Protein AF-A0A523EL99-F1 (afdb_monomer_lite)

Secondary structure (DSSP, 8-state):
-----------TT-EEESSTT-SSEEEETT--SEEEEEEE--SS--GGGEEEEEEEEEETT--S--B----BTTB-SEEEE------TTSS-------SSPEEEEEEEHHHHHHHTTGGGS-TT-EEEEEEEEEETTS-EEEEEEEEEEE-GGGGS-GGGTTTT-------

pLDDT: mean 84.66, std 15.58, range [42.19, 97.94]

Radius of gyration: 19.59 Å; chains: 1; bounding box: 92×31×38 Å

Sequence (171 aa):
MSVVCATPAALAGASLDIRPSICPNLINRDVRGILPMVLVGDVDFVVSHVDLASLELSRADGVGGSVTPRPSRRRRLVRLVDVAAPSVSGLCSTFGADGIRDLRILFGQAAVVSRLELGALEPNATVEICLSGQTTDGTSFSACDHAIVTALSDLTPPEFRDIETFPFGRR

Foldseek 3Di:
DDDDPPPFDADPPWAKAQDALDPPAEQALADWDKRKIKGAADPRRQPVQFDLVFKWKEFPVRAFAIDHQDDDVPDDFKDWAFFAHDDPVLEHDNHTGDPHTIIIGIDTSNCCCVRNVVVPDDAQDKTKMKIWGAGNVGRIHIYIYIYTYHYPVVVDDPVPVPPPPDPPDDD

Structure (mmCIF, N/CA/C/O backbone):
data_AF-A0A523EL99-F1
#
_entry.id   AF-A0A523EL99-F1
#
loop_
_atom_site.group_PDB
_atom_site.id
_atom_site.type_symbol
_atom_site.label_atom_id
_atom_site.label_alt_id
_atom_site.label_comp_id
_atom_site.label_asym_id
_atom_site.label_entity_id
_atom_site.label_seq_id
_atom_site.pdbx_PDB_ins_code
_atom_site.Cartn_x
_atom_site.Cartn_y
_atom_site.Cartn_z
_atom_site.occupancy
_atom_site.B_iso_or_equiv
_atom_site.auth_seq_id
_atom_site.auth_comp_id
_atom_site.auth_asym_id
_atom_site.auth_atom_id
_atom_site.pdbx_PDB_model_num
ATOM 1 N N . MET A 1 1 ? -39.847 -14.002 -6.898 1.00 51.31 1 MET A N 1
ATOM 2 C CA . MET A 1 1 ? -39.133 -13.333 -5.792 1.00 51.31 1 MET A CA 1
ATOM 3 C C . MET A 1 1 ? -37.755 -12.964 -6.313 1.00 51.31 1 MET A C 1
ATOM 5 O O . MET A 1 1 ? -36.902 -13.835 -6.393 1.00 51.31 1 MET A O 1
ATOM 9 N N . SER A 1 2 ? -37.578 -11.732 -6.790 1.00 45.31 2 SER A N 1
ATOM 10 C CA . SER A 1 2 ? -36.285 -11.256 -7.295 1.00 45.31 2 SER A CA 1
ATOM 11 C C . SER A 1 2 ? -35.494 -10.685 -6.127 1.00 45.31 2 SER A C 1
ATOM 13 O O . SER A 1 2 ? -35.940 -9.729 -5.497 1.00 45.31 2 SER A O 1
ATOM 15 N N . VAL A 1 3 ? -34.357 -11.301 -5.809 1.00 50.84 3 VAL A N 1
ATOM 16 C CA . VAL A 1 3 ? -33.418 -10.785 -4.811 1.00 50.84 3 VAL A CA 1
ATOM 17 C C . VAL A 1 3 ? -32.664 -9.632 -5.464 1.00 50.84 3 VAL A C 1
ATOM 19 O O . VAL A 1 3 ? -31.864 -9.840 -6.372 1.00 50.84 3 VAL A O 1
ATOM 22 N N . VAL A 1 4 ? -32.964 -8.406 -5.040 1.00 43.53 4 VAL A N 1
ATOM 23 C CA . VAL A 1 4 ? -32.160 -7.231 -5.377 1.00 43.53 4 VAL A CA 1
ATOM 24 C C . VAL A 1 4 ? -30.910 -7.311 -4.505 1.00 43.53 4 VAL A C 1
ATOM 26 O O . VAL A 1 4 ? -30.982 -7.086 -3.299 1.00 43.53 4 VAL A O 1
ATOM 29 N N . CYS A 1 5 ? -29.775 -7.690 -5.093 1.00 42.19 5 CYS A N 1
ATOM 30 C CA . CYS A 1 5 ? -28.475 -7.532 -4.449 1.00 42.19 5 CYS A CA 1
ATOM 31 C C . CYS A 1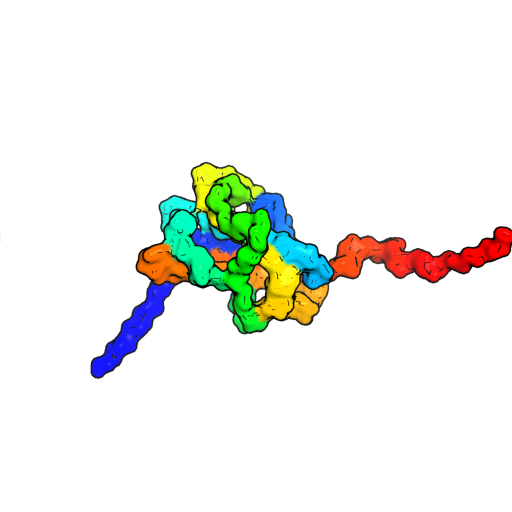 5 ? -28.207 -6.027 -4.364 1.00 42.19 5 CYS A C 1
ATOM 33 O O . CYS A 1 5 ? -27.791 -5.413 -5.343 1.00 42.19 5 CYS A O 1
ATOM 35 N N . ALA A 1 6 ? -28.519 -5.413 -3.224 1.00 45.38 6 ALA A N 1
ATOM 36 C CA . ALA A 1 6 ? -28.041 -4.074 -2.931 1.00 45.38 6 ALA A CA 1
ATOM 37 C C . ALA A 1 6 ? -26.517 -4.163 -2.827 1.00 45.38 6 ALA A C 1
ATOM 39 O O . ALA A 1 6 ? -25.995 -4.779 -1.898 1.00 45.38 6 ALA A O 1
ATOM 40 N N . THR A 1 7 ? -25.809 -3.611 -3.810 1.00 48.84 7 THR A N 1
ATOM 41 C CA . THR A 1 7 ? -24.369 -3.389 -3.705 1.00 48.84 7 THR A CA 1
ATOM 42 C C . THR A 1 7 ? -24.162 -2.502 -2.477 1.00 48.84 7 THR A C 1
ATOM 44 O O . THR A 1 7 ? -24.719 -1.399 -2.462 1.00 48.84 7 THR A O 1
ATOM 47 N N . PRO A 1 8 ? -23.462 -2.957 -1.421 1.00 49.97 8 PRO A N 1
ATOM 48 C CA . PRO A 1 8 ? -23.190 -2.089 -0.288 1.00 49.97 8 PRO A CA 1
ATOM 49 C C . PRO A 1 8 ? -22.448 -0.863 -0.818 1.00 49.97 8 PRO A C 1
ATOM 51 O O . PRO A 1 8 ? -21.511 -0.996 -1.608 1.00 49.97 8 PRO A O 1
ATOM 54 N N . ALA A 1 9 ? -22.925 0.325 -0.448 1.00 50.72 9 ALA A N 1
ATOM 55 C CA . ALA A 1 9 ? -22.253 1.568 -0.782 1.00 50.72 9 ALA A CA 1
ATOM 56 C C . ALA A 1 9 ? -20.823 1.469 -0.240 1.00 50.72 9 ALA A C 1
ATOM 58 O O . ALA A 1 9 ? -20.634 1.340 0.970 1.00 50.72 9 ALA A O 1
ATOM 59 N N . ALA A 1 10 ? -19.836 1.443 -1.138 1.00 53.62 10 ALA A N 1
ATOM 60 C CA . ALA A 1 10 ? -18.438 1.490 -0.747 1.00 53.62 10 ALA A CA 1
ATOM 61 C C . ALA A 1 10 ? -18.241 2.731 0.125 1.00 53.62 10 ALA A C 1
ATOM 63 O O . ALA A 1 10 ? -18.710 3.815 -0.234 1.00 53.62 10 ALA A O 1
ATOM 64 N N . LEU A 1 11 ? -17.615 2.557 1.287 1.00 58.75 11 LEU A N 1
ATOM 65 C CA . LEU A 1 11 ? -17.434 3.649 2.231 1.00 58.75 11 LEU A CA 1
ATOM 66 C C . LEU A 1 11 ? -16.619 4.771 1.561 1.00 58.75 11 LEU A C 1
ATOM 68 O O . LEU A 1 11 ? -15.447 4.583 1.232 1.00 58.75 11 LEU A O 1
ATOM 72 N N . ALA A 1 12 ? -17.250 5.921 1.324 1.00 59.97 12 ALA A N 1
ATOM 73 C CA . ALA A 1 12 ? -16.570 7.126 0.868 1.00 59.97 12 ALA A CA 1
ATOM 74 C C . ALA A 1 12 ? -15.732 7.656 2.041 1.00 59.97 12 ALA A C 1
ATOM 76 O O . ALA A 1 12 ? -16.305 8.124 3.018 1.00 59.97 12 ALA A O 1
ATOM 77 N N . GLY A 1 13 ? -14.404 7.520 1.978 1.00 71.69 13 GLY A N 1
ATOM 78 C CA . GLY A 1 13 ? -13.506 8.028 3.029 1.00 71.69 13 GLY A CA 1
ATOM 79 C C . GLY A 1 13 ? -12.175 7.287 3.168 1.00 71.69 13 GLY A C 1
ATOM 80 O O . GLY A 1 13 ? -11.209 7.841 3.670 1.00 71.69 13 GLY A O 1
ATOM 81 N N . ALA A 1 14 ? -12.057 6.052 2.675 1.00 87.75 14 ALA A N 1
ATOM 82 C CA . ALA A 1 14 ? -10.784 5.341 2.760 1.00 87.75 14 ALA A CA 1
ATOM 83 C C . ALA A 1 14 ? -9.740 5.950 1.795 1.00 87.75 14 ALA A C 1
ATOM 85 O O . ALA A 1 14 ? -9.949 5.972 0.582 1.00 87.75 14 ALA A O 1
ATOM 86 N N . SER A 1 15 ? -8.599 6.402 2.325 1.00 92.25 15 SER A N 1
ATOM 87 C CA . SER A 1 15 ? -7.472 6.940 1.545 1.00 92.25 15 SER A CA 1
ATOM 88 C C . SER A 1 15 ? -6.240 6.048 1.689 1.00 92.25 15 SER A C 1
ATOM 90 O O . SER A 1 15 ? -5.922 5.588 2.785 1.00 92.25 15 SER A O 1
ATOM 92 N N . LEU A 1 16 ? -5.529 5.797 0.589 1.00 93.44 16 LEU A N 1
ATOM 93 C CA . LEU A 1 16 ? -4.305 4.995 0.569 1.00 93.44 16 LEU A CA 1
ATOM 94 C C . LEU A 1 16 ? -3.110 5.901 0.269 1.00 93.44 16 LEU A C 1
ATOM 96 O O . LEU A 1 16 ? -3.190 6.765 -0.595 1.00 93.44 16 LEU A O 1
ATOM 100 N N . ASP A 1 17 ? -2.003 5.668 0.962 1.00 92.56 17 ASP A N 1
ATOM 101 C CA . ASP A 1 17 ? -0.698 6.246 0.660 1.00 92.56 17 ASP A CA 1
ATOM 102 C C . ASP A 1 17 ? 0.339 5.116 0.577 1.00 92.56 17 ASP A C 1
ATOM 104 O O . ASP A 1 17 ? 0.642 4.427 1.561 1.00 92.56 17 ASP A O 1
ATOM 108 N N . ILE A 1 18 ? 0.867 4.870 -0.621 1.00 91.31 18 ILE A N 1
ATOM 109 C CA . ILE A 1 18 ? 1.856 3.811 -0.855 1.00 91.31 18 ILE A CA 1
ATOM 110 C C . ILE A 1 18 ? 3.202 4.162 -0.212 1.00 91.31 18 ILE A C 1
ATOM 112 O O . ILE A 1 18 ? 3.953 3.257 0.154 1.00 91.31 18 ILE A O 1
ATOM 116 N N . ARG A 1 19 ? 3.548 5.439 -0.045 1.00 87.62 19 ARG A N 1
ATOM 117 C CA . ARG A 1 19 ? 4.828 5.848 0.534 1.00 87.62 19 ARG A CA 1
ATOM 118 C C . ARG A 1 19 ? 4.677 7.189 1.259 1.00 87.62 19 ARG A C 1
ATOM 120 O O . ARG A 1 19 ? 5.122 8.216 0.745 1.00 87.62 19 ARG A O 1
ATOM 127 N N . PRO A 1 20 ? 4.194 7.170 2.513 1.00 83.00 20 PRO A N 1
ATOM 128 C CA . PRO A 1 20 ? 3.981 8.393 3.273 1.00 83.00 20 PRO A CA 1
ATOM 129 C C . PRO A 1 20 ? 5.237 9.261 3.325 1.00 83.00 20 PRO A C 1
ATOM 131 O O . PRO A 1 20 ? 6.363 8.762 3.462 1.00 83.00 20 PRO A O 1
ATOM 134 N N . SER A 1 21 ? 5.012 10.573 3.219 1.00 82.56 21 SER A N 1
ATOM 135 C CA . SER A 1 21 ? 6.033 11.629 3.144 1.00 82.56 21 SER A CA 1
ATOM 136 C C . SER A 1 21 ? 6.855 11.691 1.843 1.00 82.56 21 SER A C 1
ATOM 138 O O . SER A 1 21 ? 7.720 12.562 1.735 1.00 82.56 21 SER A O 1
ATOM 140 N N . ILE A 1 22 ? 6.635 10.809 0.856 1.00 87.31 22 ILE A N 1
ATOM 141 C CA . ILE A 1 22 ? 7.363 10.815 -0.425 1.00 87.31 22 ILE A CA 1
ATOM 142 C C . ILE A 1 22 ? 6.383 10.671 -1.592 1.00 87.31 22 ILE A C 1
ATOM 144 O O . ILE A 1 22 ? 5.814 9.611 -1.803 1.00 87.31 22 ILE A O 1
ATOM 148 N N . CYS A 1 23 ? 6.297 11.702 -2.431 1.00 87.00 23 CYS A N 1
ATOM 149 C CA . CYS A 1 23 ? 5.515 11.688 -3.666 1.00 87.00 23 CYS A CA 1
ATOM 150 C C . CYS A 1 23 ? 6.402 12.235 -4.810 1.00 87.00 23 CYS A C 1
ATOM 152 O O . CYS A 1 23 ? 7.044 13.273 -4.621 1.00 87.00 23 CYS A O 1
ATOM 154 N N . PRO A 1 24 ? 6.518 11.548 -5.964 1.00 90.00 24 PRO A N 1
ATOM 155 C CA . PRO A 1 24 ? 5.748 10.370 -6.372 1.00 90.00 24 PRO A CA 1
ATOM 156 C C . PRO A 1 24 ? 6.172 9.067 -5.673 1.00 90.00 24 PRO A C 1
ATOM 158 O O . PRO A 1 24 ? 7.334 8.886 -5.295 1.00 90.00 24 PRO A O 1
ATOM 161 N N . ASN A 1 25 ? 5.237 8.118 -5.569 1.00 91.38 25 ASN A N 1
ATOM 162 C CA . ASN A 1 25 ? 5.531 6.766 -5.104 1.00 91.38 25 ASN A CA 1
ATOM 163 C C . ASN A 1 25 ? 6.311 5.998 -6.170 1.00 91.38 25 ASN A C 1
ATOM 165 O O . ASN A 1 25 ? 5.790 5.720 -7.246 1.00 91.38 25 ASN A O 1
ATOM 169 N N . LEU A 1 26 ? 7.548 5.611 -5.872 1.00 92.75 26 LEU A N 1
ATOM 170 C CA . LEU A 1 26 ? 8.356 4.798 -6.784 1.00 92.75 26 LEU A CA 1
ATOM 171 C C . LEU A 1 26 ? 8.337 3.327 -6.364 1.00 92.75 26 LEU A C 1
ATOM 173 O O . LEU A 1 26 ? 8.736 3.002 -5.240 1.00 92.75 26 LEU A O 1
ATOM 177 N N . ILE A 1 27 ? 7.955 2.442 -7.287 1.00 93.88 27 ILE A N 1
ATOM 178 C CA . ILE A 1 27 ? 8.062 0.987 -7.132 1.00 93.88 27 ILE A CA 1
ATOM 179 C C . ILE A 1 27 ? 9.136 0.481 -8.087 1.00 93.88 27 ILE A C 1
ATOM 181 O O . ILE A 1 27 ? 8.938 0.427 -9.297 1.00 93.88 27 ILE A O 1
ATOM 185 N N . ASN A 1 28 ? 10.271 0.062 -7.534 1.00 92.88 28 ASN A N 1
ATOM 186 C CA . ASN A 1 28 ? 11.321 -0.555 -8.334 1.00 92.88 28 ASN A CA 1
ATOM 187 C C . ASN A 1 28 ? 10.976 -2.031 -8.595 1.00 92.88 28 ASN A C 1
ATOM 189 O O . ASN A 1 28 ? 10.932 -2.831 -7.658 1.00 92.88 28 ASN A O 1
ATOM 193 N N . ARG A 1 29 ? 10.733 -2.411 -9.850 1.00 94.06 29 ARG A N 1
ATOM 194 C CA . ARG A 1 29 ? 10.329 -3.785 -10.196 1.00 94.06 29 ARG A CA 1
ATOM 195 C C . ARG A 1 29 ? 11.446 -4.826 -10.053 1.00 94.06 29 ARG A C 1
ATOM 197 O O . ARG A 1 29 ? 11.152 -6.011 -9.923 1.00 94.06 29 ARG A O 1
ATOM 204 N N . ASP A 1 30 ? 12.702 -4.389 -10.011 1.00 91.31 30 ASP A N 1
ATOM 205 C CA . ASP A 1 30 ? 13.879 -5.266 -9.972 1.00 91.31 30 ASP A CA 1
ATOM 206 C C . ASP A 1 30 ? 14.392 -5.516 -8.544 1.00 91.31 30 ASP A C 1
ATOM 208 O O . ASP A 1 30 ? 15.199 -6.417 -8.299 1.00 91.31 30 ASP A O 1
ATOM 212 N N . VAL A 1 31 ? 13.919 -4.735 -7.569 1.00 88.75 31 VAL A N 1
ATOM 213 C CA . VAL A 1 31 ? 14.335 -4.849 -6.168 1.00 88.75 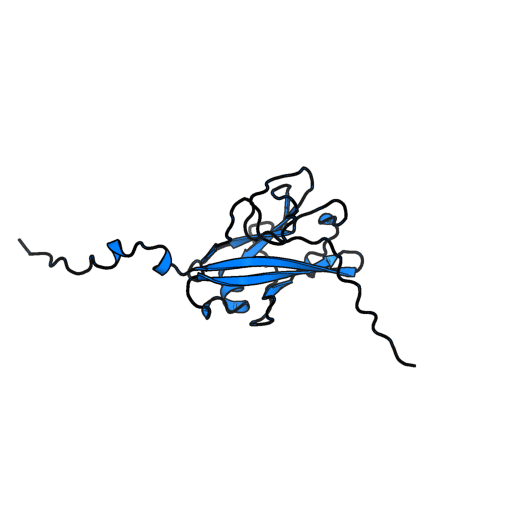31 VAL A CA 1
ATOM 214 C C . VAL A 1 31 ? 13.418 -5.795 -5.397 1.00 88.75 31 VAL A C 1
ATOM 216 O O . VAL A 1 31 ? 12.189 -5.736 -5.453 1.00 88.75 31 VAL A O 1
ATOM 219 N N . ARG A 1 32 ? 14.036 -6.669 -4.597 1.00 89.56 32 ARG A N 1
ATOM 220 C CA . ARG A 1 32 ? 13.339 -7.476 -3.591 1.00 89.56 32 ARG A CA 1
ATOM 221 C C . ARG A 1 32 ? 13.310 -6.726 -2.267 1.00 89.56 32 ARG A C 1
ATOM 223 O O . ARG A 1 32 ? 14.296 -6.113 -1.873 1.00 89.56 32 ARG A O 1
ATOM 230 N N . GLY A 1 33 ? 12.212 -6.846 -1.532 1.00 90.06 33 GLY A N 1
ATOM 231 C CA . GLY A 1 33 ? 12.088 -6.174 -0.248 1.00 90.06 33 GLY A CA 1
ATOM 232 C C . GLY A 1 33 ? 10.674 -6.186 0.301 1.00 90.06 33 GLY A C 1
ATOM 233 O O . GLY A 1 33 ? 9.838 -7.015 -0.073 1.00 90.06 33 GLY A O 1
ATOM 234 N N . ILE A 1 34 ? 10.442 -5.251 1.214 1.00 90.75 34 ILE A N 1
ATOM 235 C CA . ILE A 1 34 ? 9.136 -4.968 1.792 1.00 90.75 34 ILE A CA 1
ATOM 236 C C . ILE A 1 34 ? 8.694 -3.610 1.256 1.00 90.75 34 ILE A C 1
ATOM 238 O O . ILE A 1 34 ? 9.436 -2.639 1.381 1.00 90.75 34 ILE A O 1
ATOM 242 N N . LEU A 1 35 ? 7.484 -3.559 0.717 1.00 91.56 35 LEU A N 1
ATOM 243 C CA . LEU A 1 35 ? 6.794 -2.341 0.332 1.00 91.56 35 LEU A CA 1
ATOM 244 C C . LEU A 1 35 ? 5.844 -1.958 1.479 1.00 91.56 35 LEU A C 1
ATOM 246 O O . LEU A 1 35 ? 4.849 -2.659 1.691 1.00 91.56 35 LEU A O 1
ATOM 250 N N . PRO A 1 36 ? 6.177 -0.946 2.301 1.00 92.06 36 PRO A N 1
ATOM 251 C CA . PRO A 1 36 ? 5.217 -0.401 3.251 1.00 92.06 36 PRO A CA 1
ATOM 252 C C . PRO A 1 36 ? 4.120 0.339 2.486 1.00 92.06 36 PRO A C 1
ATOM 254 O O . PRO A 1 36 ? 4.413 0.920 1.457 1.00 92.06 36 PRO A O 1
ATOM 257 N N . MET A 1 37 ? 2.898 0.319 2.999 1.00 93.50 37 MET A N 1
ATOM 258 C CA . MET A 1 37 ? 1.768 1.138 2.558 1.00 93.50 37 MET A CA 1
ATOM 259 C C . MET A 1 37 ? 1.001 1.596 3.795 1.00 93.50 37 MET A C 1
ATOM 261 O O . MET A 1 37 ? 1.120 0.977 4.860 1.00 93.50 37 MET A O 1
ATOM 265 N N . VAL A 1 38 ? 0.226 2.661 3.672 1.00 95.12 38 VAL A N 1
ATOM 266 C CA . VAL A 1 38 ? -0.562 3.226 4.760 1.00 95.12 38 VAL A CA 1
ATOM 267 C C . VAL A 1 38 ? -1.981 3.455 4.280 1.00 95.12 38 VAL A C 1
ATOM 269 O O . VAL A 1 38 ? -2.212 4.199 3.339 1.00 95.12 38 VAL A O 1
ATOM 272 N N . LEU A 1 39 ? -2.932 2.796 4.930 1.00 95.44 39 LEU A N 1
ATOM 273 C CA . LEU A 1 39 ? -4.337 3.153 4.818 1.00 95.44 39 LEU A CA 1
ATOM 274 C C . LEU A 1 39 ? -4.600 4.233 5.870 1.00 95.44 39 LEU A C 1
ATOM 276 O O . LEU A 1 39 ? -4.477 3.965 7.068 1.00 95.44 39 LEU A O 1
ATOM 280 N N . VAL A 1 40 ? -4.862 5.444 5.395 1.00 94.75 40 VAL A N 1
ATOM 281 C CA . VAL A 1 40 ? -4.948 6.667 6.193 1.00 94.75 40 VAL A CA 1
ATOM 282 C C . VAL A 1 40 ? -6.265 6.675 6.957 1.00 94.75 40 VAL A C 1
ATOM 284 O O . VAL A 1 40 ? -7.317 6.379 6.383 1.00 94.75 40 VAL A O 1
ATOM 287 N N . GLY A 1 41 ? -6.193 6.945 8.258 1.00 93.81 41 GLY A N 1
ATOM 288 C CA . GLY A 1 41 ? -7.387 7.106 9.081 1.00 93.81 41 GLY A CA 1
ATOM 289 C C . GLY A 1 41 ? -7.960 8.510 8.957 1.00 93.81 41 GLY A C 1
ATOM 290 O O . GLY A 1 41 ? -7.228 9.468 8.737 1.00 93.81 41 GLY A O 1
ATOM 291 N N . ASP A 1 42 ? -9.267 8.646 9.147 1.00 92.19 42 ASP A N 1
ATOM 292 C CA . ASP A 1 42 ? -9.893 9.954 9.324 1.00 92.19 42 ASP A CA 1
ATOM 293 C C . ASP A 1 42 ? -11.027 9.889 10.365 1.00 92.19 42 ASP A C 1
ATOM 295 O O . ASP A 1 42 ? -11.190 8.893 11.080 1.00 92.19 42 ASP A O 1
ATOM 299 N N . VAL A 1 43 ? -11.771 10.988 10.511 1.00 91.12 43 VAL A N 1
ATOM 300 C CA . VAL A 1 43 ? -12.875 11.099 11.478 1.00 91.12 43 VAL A CA 1
ATOM 301 C C . VAL A 1 43 ? -14.053 10.169 11.167 1.00 91.12 43 VAL A C 1
ATOM 303 O O . VAL A 1 43 ? -14.758 9.765 12.093 1.00 91.12 43 VAL A O 1
ATOM 306 N N . ASP A 1 44 ? -14.234 9.802 9.901 1.00 90.44 44 ASP A N 1
ATOM 307 C CA . ASP A 1 44 ? -15.318 8.965 9.390 1.00 90.44 44 ASP A CA 1
ATOM 308 C C . ASP A 1 44 ? -14.848 7.517 9.115 1.00 90.44 44 ASP A C 1
ATOM 310 O O . ASP A 1 44 ? -15.655 6.584 9.086 1.00 90.44 44 ASP A O 1
ATOM 314 N N . PHE A 1 45 ? -13.536 7.296 8.987 1.00 92.56 45 PHE A N 1
ATOM 315 C CA . PHE A 1 45 ? -12.889 6.026 8.690 1.00 92.56 45 PHE A CA 1
ATOM 316 C C . PHE A 1 45 ? -11.894 5.614 9.779 1.00 92.56 45 PHE A C 1
ATOM 318 O O . PHE A 1 45 ? -10.685 5.868 9.740 1.00 92.56 45 PHE A O 1
ATOM 325 N N . VAL A 1 46 ? -12.417 4.884 10.764 1.00 94.06 46 VAL A N 1
ATOM 326 C CA . VAL A 1 46 ? -11.636 4.381 11.896 1.00 94.06 46 VAL A CA 1
ATOM 327 C C . VAL A 1 46 ? -10.925 3.079 11.523 1.00 94.06 46 VAL A C 1
ATOM 329 O O . VAL A 1 46 ? -11.480 1.982 11.618 1.00 94.06 46 VAL A O 1
ATOM 332 N N . VAL A 1 47 ? -9.641 3.176 11.180 1.00 95.38 47 VAL A N 1
ATOM 333 C CA . VAL A 1 47 ? -8.825 2.040 10.712 1.00 95.38 47 VAL A CA 1
ATOM 334 C C . VAL A 1 47 ? -8.701 0.860 11.689 1.00 95.38 47 VAL A C 1
ATOM 336 O O . VAL A 1 47 ? -8.363 -0.251 11.279 1.00 95.38 47 VAL A O 1
ATOM 339 N N . SER A 1 48 ? -8.971 1.048 12.987 1.00 95.88 48 SER A N 1
ATOM 340 C CA . SER A 1 48 ? -8.984 -0.061 13.954 1.00 95.88 48 SER A CA 1
ATOM 341 C C . SER A 1 48 ? -10.159 -1.019 13.763 1.00 95.88 48 SER A C 1
ATOM 343 O O . SER A 1 48 ? -10.147 -2.099 14.347 1.00 95.88 48 SER A O 1
ATOM 345 N N . HIS A 1 49 ? -11.158 -0.635 12.967 1.00 95.75 49 HIS A N 1
ATOM 346 C CA . HIS A 1 49 ? -12.269 -1.495 12.580 1.00 95.75 49 HIS A CA 1
ATOM 347 C C . HIS A 1 49 ? -12.002 -2.251 11.280 1.00 95.75 49 HIS A C 1
ATOM 349 O O . HIS A 1 49 ? -12.893 -2.937 10.813 1.00 95.75 49 HIS A O 1
ATOM 355 N N . VAL A 1 50 ? -10.825 -2.158 10.662 1.00 95.31 50 VAL A N 1
ATOM 356 C CA . VAL A 1 50 ? -10.530 -2.914 9.435 1.00 95.31 50 VAL A CA 1
ATOM 357 C C . VAL A 1 50 ? -10.298 -4.394 9.757 1.00 95.31 50 VAL A C 1
ATOM 359 O O . VAL A 1 50 ? -9.451 -4.730 10.590 1.00 95.31 50 VAL A O 1
ATOM 362 N N . ASP A 1 51 ? -11.002 -5.291 9.061 1.00 95.12 51 ASP A N 1
ATOM 363 C CA . ASP A 1 51 ? -10.703 -6.721 9.082 1.00 95.12 51 ASP A CA 1
ATOM 364 C C . ASP A 1 51 ? -9.457 -7.000 8.237 1.00 95.12 51 ASP A C 1
ATOM 366 O O . ASP A 1 51 ? -9.483 -7.046 7.006 1.00 95.12 51 ASP A O 1
ATOM 370 N N . LEU A 1 52 ? -8.342 -7.233 8.924 1.00 93.75 52 LEU A N 1
ATOM 371 C CA . LEU A 1 52 ? -7.043 -7.463 8.301 1.00 93.75 52 LEU A CA 1
ATOM 372 C C . LEU A 1 52 ? -6.996 -8.711 7.410 1.00 93.75 52 LEU A C 1
ATOM 374 O O . LEU A 1 52 ? -6.135 -8.781 6.532 1.00 93.75 52 LEU A O 1
ATOM 378 N N . ALA A 1 53 ? -7.866 -9.700 7.641 1.00 93.56 53 ALA A N 1
ATOM 379 C CA . ALA A 1 53 ? -7.903 -10.922 6.841 1.00 93.56 53 ALA A CA 1
ATOM 380 C C . ALA A 1 53 ? -8.550 -10.705 5.465 1.00 93.56 53 ALA A C 1
ATOM 382 O O . ALA A 1 53 ? -8.292 -11.481 4.547 1.00 93.56 53 ALA A O 1
ATOM 383 N N . SER A 1 54 ? -9.346 -9.644 5.324 1.00 95.12 54 SER A N 1
ATOM 384 C CA . SER A 1 54 ? -10.044 -9.284 4.087 1.00 95.12 54 SER A CA 1
ATOM 385 C C . SER A 1 54 ? -9.210 -8.426 3.127 1.00 95.12 54 SER A C 1
ATOM 387 O O . SER A 1 54 ? -9.652 -8.152 2.016 1.00 95.12 54 SER A O 1
ATOM 389 N N . LEU A 1 55 ? -8.025 -7.974 3.555 1.00 96.06 55 LEU A N 1
ATOM 390 C CA . LEU A 1 55 ? -7.225 -7.007 2.809 1.00 96.06 55 LEU A CA 1
ATOM 391 C C . LEU A 1 55 ? -6.610 -7.604 1.542 1.00 96.06 55 LEU A C 1
ATOM 393 O O . LEU A 1 55 ? -5.793 -8.528 1.608 1.00 96.06 55 LEU A O 1
ATOM 397 N N . GLU A 1 56 ? -6.900 -6.975 0.407 1.00 96.88 56 GLU A N 1
ATOM 398 C CA . GLU A 1 56 ? -6.360 -7.334 -0.901 1.00 96.88 56 GLU A CA 1
ATOM 399 C C . GLU A 1 56 ? -5.882 -6.107 -1.679 1.00 96.88 56 GLU A C 1
ATOM 401 O O . GLU A 1 56 ? -6.606 -5.127 -1.846 1.00 96.88 56 GLU A O 1
ATOM 406 N N . LEU A 1 57 ? -4.652 -6.186 -2.185 1.00 97.38 57 LEU A N 1
ATOM 407 C CA . LEU A 1 57 ? -4.042 -5.189 -3.055 1.00 97.38 57 LEU A CA 1
ATOM 408 C C . LEU A 1 57 ? -4.167 -5.622 -4.517 1.00 97.38 57 LEU A C 1
ATOM 410 O O . LEU A 1 57 ? -3.793 -6.747 -4.847 1.00 97.38 57 LEU A O 1
ATOM 414 N N . SER A 1 58 ? -4.631 -4.737 -5.391 1.00 97.94 58 SER A N 1
ATOM 415 C CA . SER A 1 58 ? -4.820 -5.000 -6.824 1.00 97.94 58 SER A CA 1
ATOM 416 C C . SER A 1 58 ? -4.595 -3.733 -7.654 1.00 97.94 58 SER A C 1
ATOM 418 O O . SER A 1 58 ? -4.428 -2.649 -7.099 1.00 97.94 58 SER A O 1
ATOM 420 N N . ARG A 1 59 ? -4.551 -3.853 -8.982 1.00 97.50 59 ARG A N 1
ATOM 421 C CA . ARG A 1 59 ? -4.541 -2.685 -9.875 1.00 97.50 59 ARG A CA 1
ATOM 422 C C . ARG A 1 59 ? -5.958 -2.199 -10.136 1.00 97.50 59 ARG A C 1
ATOM 424 O O . ARG A 1 59 ? -6.859 -3.017 -10.310 1.00 97.50 59 ARG A O 1
ATOM 431 N N . ALA A 1 60 ? -6.126 -0.883 -10.241 1.00 96.06 60 ALA A N 1
ATOM 432 C CA . ALA A 1 60 ? -7.419 -0.274 -10.555 1.00 96.06 60 ALA A CA 1
ATOM 433 C C . ALA A 1 60 ? -7.944 -0.675 -11.946 1.00 96.06 60 ALA A C 1
ATOM 435 O O . ALA A 1 60 ? -9.149 -0.794 -12.150 1.00 96.06 60 ALA A O 1
ATOM 436 N N . ASP A 1 61 ? -7.041 -0.935 -12.896 1.00 96.50 61 ASP A N 1
ATOM 437 C CA . ASP A 1 61 ? -7.378 -1.348 -14.264 1.00 96.50 61 ASP A CA 1
ATOM 438 C C . ASP A 1 61 ? -7.761 -2.834 -14.403 1.00 96.50 61 ASP A C 1
ATOM 440 O O . ASP A 1 61 ? -8.079 -3.290 -15.501 1.00 96.50 61 ASP A O 1
ATOM 444 N N . GLY A 1 62 ? -7.739 -3.596 -13.304 1.00 95.38 62 GLY A N 1
ATOM 445 C CA . GLY A 1 62 ? -8.107 -5.011 -13.282 1.00 95.38 62 GLY A CA 1
ATOM 446 C C . GLY A 1 62 ? -7.083 -5.958 -13.917 1.00 95.38 62 GLY A C 1
ATOM 447 O O . GLY A 1 62 ? -7.378 -7.144 -14.067 1.00 95.38 62 GLY A O 1
ATOM 448 N N . VAL A 1 63 ? -5.892 -5.478 -14.290 1.00 96.75 63 VAL A N 1
ATOM 449 C CA . VAL A 1 63 ? -4.822 -6.320 -14.845 1.00 96.75 63 VAL A CA 1
ATOM 450 C C . VAL A 1 63 ? -4.062 -7.042 -13.727 1.00 96.75 63 VAL A C 1
ATOM 452 O O . VAL A 1 63 ? -3.776 -6.479 -12.668 1.00 96.75 63 VAL A O 1
ATOM 455 N N . GLY A 1 64 ? -3.679 -8.294 -13.985 1.00 96.25 64 GLY A N 1
ATOM 456 C CA . GLY A 1 64 ? -3.026 -9.165 -13.011 1.00 96.25 64 GLY A CA 1
ATOM 457 C C . GLY A 1 64 ? -4.013 -9.784 -12.018 1.00 96.25 64 GLY A C 1
ATOM 458 O O . GLY A 1 64 ? -5.185 -9.998 -12.315 1.00 96.25 64 GLY A O 1
ATOM 459 N N . GLY A 1 65 ? -3.521 -10.130 -10.831 1.00 96.88 65 GLY A N 1
ATOM 460 C CA . GLY A 1 65 ? -4.324 -10.632 -9.717 1.00 96.88 65 GLY A CA 1
ATOM 461 C C . GLY A 1 65 ? -4.206 -9.750 -8.476 1.00 96.88 65 GLY A C 1
ATOM 462 O O . GLY A 1 65 ? -3.734 -8.617 -8.538 1.00 96.88 65 GLY A O 1
ATOM 463 N N . SER A 1 66 ? -4.588 -10.301 -7.322 1.00 96.81 66 SER A N 1
ATOM 464 C CA . SER A 1 66 ? -4.469 -9.620 -6.033 1.00 96.81 66 SER A CA 1
ATOM 465 C C . SER A 1 66 ? -3.340 -10.175 -5.155 1.00 96.81 66 SER A C 1
ATOM 467 O O . SER A 1 66 ? -2.835 -11.294 -5.335 1.00 96.81 66 SER A O 1
ATOM 469 N N . VAL A 1 67 ? -2.906 -9.357 -4.194 1.00 96.44 67 VAL A N 1
ATOM 470 C CA . VAL A 1 67 ? -1.916 -9.708 -3.171 1.00 96.44 67 VAL A CA 1
ATOM 471 C C . VAL A 1 67 ? -2.475 -9.391 -1.799 1.00 96.44 67 VAL A C 1
ATOM 473 O O . VAL A 1 67 ? -2.817 -8.253 -1.507 1.00 96.44 67 VAL A O 1
ATOM 476 N N . THR A 1 68 ? -2.482 -10.387 -0.922 1.00 94.75 68 THR A N 1
ATOM 477 C CA . THR A 1 68 ? -2.798 -10.196 0.494 1.00 94.75 68 THR A CA 1
ATOM 478 C C . THR A 1 68 ? -1.542 -9.827 1.295 1.00 94.75 68 THR A C 1
ATOM 480 O O . THR A 1 68 ? -0.432 -10.265 0.948 1.00 94.75 68 THR A O 1
ATOM 483 N N . PRO A 1 69 ? -1.665 -9.055 2.391 1.00 91.31 69 PRO A N 1
ATOM 484 C CA . PRO A 1 69 ? -0.556 -8.815 3.311 1.00 91.31 69 PRO A CA 1
ATOM 485 C C . PRO A 1 69 ? -0.021 -10.147 3.859 1.00 91.31 69 PRO A C 1
ATOM 487 O O . PRO A 1 69 ? -0.719 -10.881 4.556 1.00 91.31 69 PRO A O 1
ATOM 490 N N . ARG A 1 70 ? 1.232 -10.501 3.545 1.00 78.44 70 ARG A N 1
ATOM 491 C CA . ARG A 1 70 ? 1.796 -11.813 3.918 1.00 78.44 70 ARG A CA 1
ATOM 492 C C . ARG A 1 70 ? 2.654 -11.752 5.175 1.00 78.44 70 ARG A C 1
ATOM 494 O O . ARG A 1 70 ? 3.674 -11.065 5.131 1.00 78.44 70 ARG A O 1
ATOM 501 N N . PRO A 1 71 ? 2.365 -12.553 6.224 1.00 57.97 71 PRO A N 1
ATOM 502 C CA . PRO A 1 71 ? 3.182 -12.637 7.433 1.00 57.97 71 PRO A CA 1
ATOM 503 C C . PRO A 1 71 ? 4.646 -12.934 7.126 1.00 57.97 71 PRO A C 1
ATOM 505 O O . PRO A 1 71 ? 4.995 -14.031 6.694 1.00 57.97 71 PRO A O 1
ATOM 508 N N . SER A 1 72 ? 5.539 -11.991 7.427 1.00 57.44 72 SER A N 1
ATOM 509 C CA . SER A 1 72 ? 6.929 -12.361 7.661 1.00 57.44 72 SER A CA 1
ATOM 510 C C . SER A 1 72 ? 7.004 -12.944 9.072 1.00 57.44 72 SER A C 1
ATOM 512 O O . SER A 1 72 ? 6.544 -12.315 10.025 1.00 57.44 72 SER A O 1
ATOM 514 N N . ARG A 1 73 ? 7.615 -14.124 9.235 1.00 60.91 73 ARG A N 1
ATOM 515 C CA . ARG A 1 73 ? 7.753 -14.816 10.538 1.00 60.91 73 ARG A CA 1
ATOM 516 C C . ARG A 1 73 ? 8.390 -13.961 11.650 1.00 60.91 73 ARG A C 1
ATOM 518 O O . ARG A 1 73 ? 8.369 -14.361 12.805 1.00 60.91 73 ARG A O 1
ATOM 525 N N . ARG A 1 74 ? 9.000 -12.819 11.309 1.00 62.84 74 ARG A N 1
ATOM 526 C CA . ARG A 1 74 ? 9.774 -11.961 12.218 1.00 62.84 74 ARG A CA 1
ATOM 527 C C . ARG A 1 74 ? 9.238 -10.534 12.378 1.00 62.84 74 ARG A C 1
ATOM 529 O O . ARG A 1 74 ? 9.802 -9.788 13.172 1.00 62.84 74 ARG A O 1
ATOM 536 N N . ARG A 1 75 ? 8.204 -10.107 11.641 1.00 64.00 75 ARG A N 1
ATOM 537 C CA . ARG A 1 75 ? 7.688 -8.724 11.723 1.00 64.00 75 ARG A CA 1
ATOM 538 C C . ARG A 1 75 ? 6.168 -8.702 11.785 1.00 64.00 75 ARG A C 1
ATOM 540 O O . ARG A 1 75 ? 5.511 -9.386 11.006 1.00 64.00 75 ARG A O 1
ATOM 547 N N . ARG A 1 76 ? 5.630 -7.859 12.676 1.00 74.31 76 ARG A N 1
ATOM 548 C CA . ARG A 1 76 ? 4.207 -7.488 12.667 1.00 74.31 76 ARG A CA 1
ATOM 549 C C . ARG A 1 76 ? 3.906 -6.806 11.333 1.00 74.31 76 ARG A C 1
ATOM 551 O O . ARG A 1 76 ? 4.552 -5.811 11.018 1.00 74.31 76 ARG A O 1
ATOM 558 N N . LEU A 1 77 ? 2.975 -7.377 10.573 1.00 77.75 77 LEU A N 1
ATOM 559 C CA . LEU A 1 77 ? 2.586 -6.906 9.238 1.00 77.75 77 LEU A CA 1
ATOM 560 C C . LEU A 1 77 ? 1.830 -5.604 9.247 1.00 77.75 77 LEU A C 1
ATOM 562 O O . LEU A 1 77 ? 1.922 -4.833 8.301 1.00 77.75 77 LEU A O 1
ATOM 566 N N . VAL A 1 78 ? 1.060 -5.433 10.309 1.00 86.69 78 VAL A N 1
ATOM 567 C CA . VAL A 1 78 ? 0.124 -4.349 10.453 1.00 86.69 78 VAL A CA 1
ATOM 568 C C . VAL A 1 78 ? 0.405 -3.671 11.778 1.00 86.69 78 VAL A C 1
ATOM 570 O O . VAL A 1 78 ? 0.657 -4.338 12.793 1.00 86.69 78 VAL A O 1
ATOM 573 N N . ARG A 1 79 ? 0.432 -2.342 11.758 1.00 92.88 79 ARG A N 1
ATOM 574 C CA . ARG A 1 79 ? 0.572 -1.506 12.947 1.00 92.88 79 ARG A CA 1
ATOM 575 C C . ARG A 1 79 ? -0.298 -0.271 12.801 1.00 92.88 79 ARG A C 1
ATOM 577 O O . ARG A 1 79 ? -0.295 0.342 11.742 1.00 92.88 79 ARG A O 1
ATOM 584 N N . LEU A 1 80 ? -0.959 0.097 13.893 1.00 95.25 80 LEU A N 1
ATOM 585 C CA . LEU A 1 80 ? -1.600 1.397 14.020 1.00 95.25 80 LEU A CA 1
ATOM 586 C C . LEU A 1 80 ? -0.536 2.436 14.371 1.00 95.25 80 LEU A C 1
ATOM 588 O O . LEU A 1 80 ? 0.101 2.308 15.421 1.00 95.25 80 LEU A O 1
ATOM 592 N N . VAL A 1 81 ? -0.303 3.403 13.490 1.00 95.94 81 VAL A N 1
ATOM 593 C CA . VAL A 1 81 ? 0.685 4.478 13.665 1.00 95.94 81 VAL A CA 1
ATOM 594 C C . VAL A 1 81 ? 0.167 5.715 12.945 1.00 95.94 81 VAL A C 1
ATOM 596 O O . VAL A 1 81 ? -0.331 5.580 11.843 1.00 95.94 81 VAL A O 1
ATOM 599 N N . ASP A 1 82 ? 0.303 6.880 13.557 1.00 95.81 82 ASP A N 1
ATOM 600 C CA . ASP A 1 82 ? 0.014 8.181 12.945 1.00 95.81 82 ASP A CA 1
ATOM 601 C C . ASP A 1 82 ? 1.248 8.636 12.142 1.00 95.81 82 ASP A C 1
ATOM 603 O O . ASP A 1 82 ? 2.317 8.869 12.720 1.00 95.81 82 ASP A O 1
ATOM 607 N N . VAL A 1 83 ? 1.160 8.599 10.809 1.00 94.75 83 VAL A N 1
ATOM 608 C CA . VAL A 1 83 ? 2.271 8.894 9.881 1.00 94.75 83 VAL A CA 1
ATOM 609 C C . VAL A 1 83 ? 1.851 9.659 8.627 1.00 94.75 83 VAL A C 1
ATOM 611 O O . VAL A 1 83 ? 2.737 10.169 7.936 1.00 94.75 83 VAL A O 1
ATOM 614 N N . ALA A 1 84 ? 0.559 9.716 8.319 1.00 93.06 84 ALA A N 1
ATOM 615 C CA . ALA A 1 84 ? 0.001 10.367 7.144 1.00 93.06 84 ALA A CA 1
ATOM 616 C C . ALA A 1 84 ? -1.250 11.170 7.523 1.00 93.06 84 ALA A C 1
ATOM 618 O O . ALA A 1 84 ? -1.793 11.004 8.608 1.00 93.06 84 ALA A O 1
ATOM 619 N N . ALA A 1 85 ? -1.702 12.019 6.603 1.00 91.00 85 ALA A N 1
ATOM 620 C CA . ALA A 1 85 ? -2.973 12.726 6.707 1.00 91.00 85 ALA A CA 1
ATOM 621 C C . ALA A 1 85 ? -3.753 12.578 5.392 1.00 91.00 85 ALA A C 1
ATOM 623 O O . ALA A 1 85 ? -3.128 12.416 4.333 1.00 91.00 85 ALA A O 1
ATOM 624 N N . PRO A 1 86 ? -5.096 12.655 5.412 1.00 87.44 86 PRO A N 1
ATOM 625 C CA . PRO A 1 86 ? -5.906 12.536 4.206 1.00 87.44 86 PRO A CA 1
ATOM 626 C C . PRO A 1 86 ? -5.520 13.551 3.122 1.00 87.44 86 PRO A C 1
ATOM 628 O O . PRO A 1 86 ? -5.345 14.746 3.375 1.00 87.44 86 PRO A O 1
ATOM 631 N N . SER A 1 87 ? -5.418 13.076 1.879 1.00 83.25 87 SER A N 1
ATOM 632 C CA . SER A 1 87 ? -5.153 13.924 0.715 1.00 83.25 87 SER A CA 1
ATOM 633 C C . SER A 1 87 ? -6.459 14.450 0.127 1.00 83.25 87 SER A C 1
ATOM 635 O O . SER A 1 87 ? -7.328 13.679 -0.272 1.00 83.25 87 SER A O 1
ATOM 637 N N . VAL A 1 88 ? -6.591 15.772 -0.000 1.00 73.06 88 VAL A N 1
ATOM 638 C CA . VAL A 1 88 ? -7.774 16.405 -0.617 1.00 73.06 88 VAL A CA 1
ATOM 639 C C . VAL A 1 88 ? -7.844 16.230 -2.138 1.00 73.06 88 VAL A C 1
ATOM 641 O O . VAL A 1 88 ? -8.892 16.469 -2.732 1.00 73.06 88 VAL A O 1
ATOM 644 N N . SER A 1 89 ? -6.740 15.850 -2.788 1.00 72.62 89 SER A N 1
ATOM 645 C CA . SER A 1 89 ? -6.651 15.753 -4.251 1.00 72.62 89 SER A CA 1
ATOM 646 C C . SER A 1 89 ? -6.817 14.333 -4.792 1.00 72.62 89 SER A C 1
ATOM 648 O O . SER A 1 89 ? -6.853 14.166 -6.009 1.00 72.62 89 SER A O 1
ATOM 650 N N . GLY A 1 90 ? -6.878 13.315 -3.924 1.00 67.62 90 GLY A N 1
ATOM 651 C CA . GLY A 1 90 ? -6.868 11.903 -4.333 1.00 67.62 90 GLY A CA 1
ATOM 652 C C . GLY A 1 90 ? -5.540 11.430 -4.947 1.00 67.62 90 GLY A C 1
ATOM 653 O O . GLY A 1 90 ? -5.463 10.325 -5.473 1.00 67.62 90 GLY A O 1
ATOM 654 N N . LEU A 1 91 ? -4.495 12.262 -4.902 1.00 75.50 91 LEU A N 1
ATOM 655 C CA . LEU A 1 91 ? -3.123 11.899 -5.265 1.00 75.50 91 LEU A CA 1
ATOM 656 C C . LEU A 1 91 ? -2.308 11.592 -4.005 1.00 75.50 91 LEU A C 1
ATOM 658 O O . LEU A 1 91 ? -2.683 12.044 -2.914 1.00 75.50 91 LEU A O 1
ATOM 662 N N . CYS A 1 92 ? -1.150 10.933 -4.170 1.00 79.38 92 CYS A N 1
ATOM 663 C CA . CYS A 1 92 ? -0.166 10.831 -3.093 1.00 79.38 92 CYS A CA 1
ATOM 664 C C . CYS A 1 92 ? 0.132 12.206 -2.495 1.00 79.38 92 CYS A C 1
ATOM 666 O O . CYS A 1 92 ? 0.193 13.221 -3.198 1.00 79.38 92 CYS A O 1
ATOM 668 N N . SER A 1 93 ? 0.298 12.243 -1.177 1.00 82.19 93 SER A N 1
ATOM 669 C CA . SER A 1 93 ? 0.575 13.474 -0.449 1.00 82.19 93 SER A CA 1
ATOM 670 C C . SER A 1 93 ? 1.918 13.381 0.263 1.00 82.19 93 SER A C 1
ATOM 672 O O . SER A 1 93 ? 2.490 12.310 0.450 1.00 82.19 93 SER A O 1
ATOM 674 N N . THR A 1 94 ? 2.455 14.531 0.652 1.00 87.31 94 THR A N 1
ATOM 675 C CA . THR A 1 94 ? 3.612 14.605 1.553 1.00 87.31 94 THR A CA 1
ATOM 676 C C . THR A 1 94 ? 3.194 14.989 2.969 1.00 87.31 94 THR A C 1
ATOM 678 O O . THR A 1 94 ? 4.050 15.327 3.788 1.00 87.31 94 THR A O 1
ATOM 681 N N . PHE A 1 95 ? 1.889 14.956 3.263 1.00 86.81 95 PHE A N 1
ATOM 682 C CA . PHE A 1 95 ? 1.382 15.264 4.589 1.00 86.81 95 PHE A CA 1
ATOM 683 C C . PHE A 1 95 ? 1.824 14.177 5.571 1.00 86.81 95 PHE A C 1
ATOM 685 O O . PHE A 1 95 ? 1.801 12.985 5.267 1.00 86.81 95 PHE A O 1
ATOM 692 N N . GLY A 1 96 ? 2.326 14.620 6.721 1.00 88.69 96 GLY A N 1
ATOM 693 C CA . G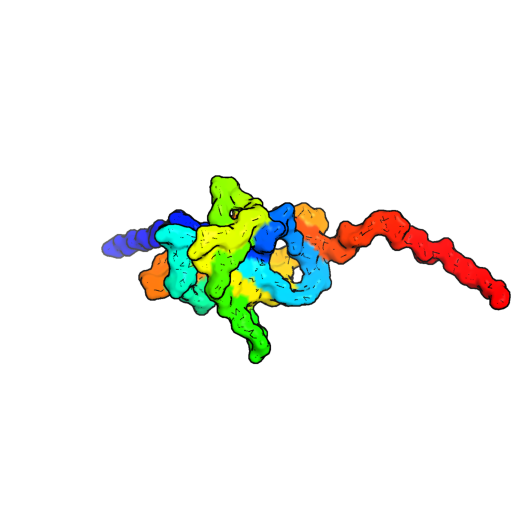LY A 1 96 ? 2.748 13.739 7.804 1.00 88.69 96 GLY A CA 1
ATOM 694 C C . GLY A 1 96 ? 1.605 13.468 8.774 1.00 88.69 96 GLY A C 1
ATOM 695 O O . GLY A 1 96 ? 0.445 13.658 8.437 1.00 88.69 96 GLY A O 1
ATOM 696 N N . ALA A 1 97 ? 1.972 13.075 9.990 1.00 94.19 97 ALA A N 1
ATOM 697 C CA . ALA A 1 97 ? 1.049 12.809 11.086 1.00 94.19 97 ALA A CA 1
ATOM 698 C C . ALA A 1 97 ? 0.076 13.970 11.384 1.00 94.19 97 ALA A C 1
ATOM 700 O O . ALA A 1 97 ? 0.499 15.133 11.426 1.00 94.19 97 ALA A O 1
ATOM 701 N N . ASP A 1 98 ? -1.189 13.648 11.658 1.00 93.62 98 ASP A N 1
ATOM 702 C CA . ASP A 1 98 ? -2.276 14.602 11.936 1.00 93.62 98 ASP A CA 1
ATOM 703 C C . ASP A 1 98 ? -3.003 14.363 13.275 1.00 93.62 98 ASP A C 1
ATOM 705 O O . ASP A 1 98 ? -3.917 15.106 13.642 1.00 93.62 98 ASP A O 1
ATOM 709 N N . GLY A 1 99 ? -2.564 13.370 14.050 1.00 95.94 99 GLY A N 1
ATOM 710 C CA . GLY A 1 99 ? -3.177 12.975 15.316 1.00 95.94 99 GLY A CA 1
ATOM 711 C C . GLY A 1 99 ? -4.203 11.847 15.189 1.00 95.94 99 GLY A C 1
ATOM 712 O O . GLY A 1 99 ? -4.676 11.352 16.220 1.00 95.94 99 GLY A O 1
ATOM 713 N N . ILE A 1 100 ? -4.531 11.403 13.973 1.00 95.50 100 ILE A N 1
ATOM 714 C CA . ILE A 1 100 ? -5.371 10.236 13.701 1.00 95.50 100 ILE A CA 1
ATOM 715 C C . ILE A 1 100 ? -4.458 9.048 13.382 1.00 95.50 100 ILE A C 1
ATOM 717 O O . ILE A 1 100 ? -3.408 9.164 12.766 1.00 95.50 100 ILE A O 1
ATOM 721 N N . ARG A 1 101 ? -4.792 7.859 13.899 1.00 96.94 101 ARG A N 1
ATOM 722 C CA . ARG A 1 101 ? -3.951 6.680 13.644 1.00 96.94 101 ARG A CA 1
ATOM 723 C C . ARG A 1 101 ? -4.238 6.135 12.258 1.00 96.94 101 ARG A C 1
ATOM 725 O O . ARG A 1 101 ? -5.394 5.875 11.948 1.00 96.94 101 ARG A O 1
ATOM 732 N N . ASP A 1 102 ? -3.178 5.765 11.557 1.00 96.06 102 ASP A N 1
ATOM 733 C CA . ASP A 1 102 ? -3.256 5.063 10.283 1.00 96.06 102 ASP A CA 1
ATOM 734 C C . ASP A 1 102 ? -2.972 3.573 10.430 1.00 96.06 102 ASP A C 1
ATOM 736 O O . ASP A 1 102 ? -2.361 3.112 11.402 1.00 96.06 102 ASP A O 1
ATOM 740 N N . LEU A 1 103 ? -3.356 2.799 9.419 1.00 95.88 103 LEU A N 1
ATOM 741 C CA . LEU A 1 103 ? -3.010 1.392 9.307 1.00 95.88 103 LEU A CA 1
ATOM 742 C C . LEU A 1 103 ? -1.812 1.212 8.382 1.00 95.88 103 LEU A C 1
ATOM 744 O O . LEU A 1 103 ? -1.935 1.128 7.161 1.00 95.88 103 LEU A O 1
ATOM 748 N N . ARG A 1 104 ? -0.627 1.074 8.975 1.00 95.06 104 ARG A N 1
ATOM 749 C CA . ARG A 1 104 ? 0.581 0.733 8.227 1.00 95.06 104 ARG A CA 1
ATOM 750 C C . ARG A 1 104 ? 0.612 -0.759 7.927 1.00 95.06 104 ARG A C 1
ATOM 752 O O . ARG A 1 104 ? 0.690 -1.565 8.856 1.00 95.06 104 ARG A O 1
ATOM 759 N N . ILE A 1 105 ? 0.643 -1.112 6.647 1.00 94.62 105 ILE A N 1
ATOM 760 C CA . ILE A 1 105 ? 0.606 -2.478 6.119 1.00 94.62 105 ILE A CA 1
ATOM 761 C C . ILE A 1 105 ? 1.906 -2.766 5.363 1.00 94.62 105 ILE A C 1
ATOM 763 O O . ILE A 1 105 ? 2.466 -1.899 4.697 1.00 94.62 105 ILE A O 1
ATOM 767 N N . LEU A 1 106 ? 2.426 -3.987 5.481 1.00 92.62 106 LEU A N 1
ATOM 768 C CA . LEU A 1 106 ? 3.651 -4.412 4.806 1.00 92.62 106 LEU A CA 1
ATOM 769 C C . LEU A 1 106 ? 3.356 -5.483 3.749 1.00 92.62 106 LEU A C 1
ATOM 771 O O . LEU A 1 106 ? 2.892 -6.575 4.082 1.00 92.62 106 LEU A O 1
ATOM 775 N N . PHE A 1 107 ? 3.724 -5.207 2.498 1.00 93.06 107 PHE A N 1
ATOM 776 C CA . PHE A 1 107 ? 3.649 -6.152 1.384 1.00 93.06 107 PHE A CA 1
ATOM 777 C C . PHE A 1 107 ? 5.038 -6.626 0.951 1.00 93.06 107 PHE A C 1
ATOM 779 O O . PHE A 1 107 ? 6.031 -5.913 1.067 1.00 93.06 107 PHE A O 1
ATOM 786 N N . GLY A 1 108 ? 5.135 -7.850 0.432 1.00 92.88 108 GLY A N 1
ATOM 787 C CA . GLY A 1 108 ? 6.367 -8.322 -0.200 1.00 92.88 108 GLY A CA 1
ATOM 788 C C . GLY A 1 108 ? 6.489 -7.744 -1.607 1.00 92.88 108 GLY A C 1
ATOM 789 O O . GLY A 1 108 ? 5.673 -8.078 -2.459 1.00 92.88 108 GLY A O 1
ATOM 790 N N . GLN A 1 109 ? 7.518 -6.941 -1.877 1.00 93.56 109 GLN A N 1
ATOM 791 C CA . GLN A 1 109 ? 7.663 -6.220 -3.150 1.00 93.56 109 GLN A CA 1
ATOM 792 C C . GLN A 1 109 ? 7.674 -7.157 -4.365 1.00 93.56 109 GLN A C 1
ATOM 794 O O . GLN A 1 109 ? 6.962 -6.919 -5.332 1.00 93.56 109 GLN A O 1
ATOM 799 N N . ALA A 1 110 ? 8.380 -8.289 -4.280 1.00 94.00 110 ALA A N 1
ATOM 800 C CA . ALA A 1 110 ? 8.390 -9.286 -5.352 1.00 94.00 110 ALA A CA 1
ATOM 801 C C . ALA A 1 110 ? 7.004 -9.907 -5.609 1.00 94.00 110 ALA A C 1
ATOM 803 O O . ALA A 1 110 ? 6.671 -10.217 -6.749 1.00 94.00 110 ALA A O 1
ATOM 804 N N . ALA A 1 111 ? 6.188 -10.083 -4.562 1.00 94.81 111 ALA A N 1
ATOM 805 C CA . ALA A 1 111 ? 4.826 -10.588 -4.716 1.00 94.81 111 ALA A CA 1
ATOM 806 C C . ALA A 1 111 ? 3.931 -9.541 -5.385 1.00 94.81 111 ALA A C 1
ATOM 808 O O . ALA A 1 111 ? 3.181 -9.904 -6.281 1.00 94.81 111 ALA A O 1
ATOM 809 N N . VAL A 1 112 ? 4.063 -8.266 -5.000 1.00 95.56 112 VAL A N 1
ATOM 810 C CA . VAL A 1 112 ? 3.352 -7.148 -5.637 1.00 95.56 112 VAL A CA 1
ATOM 811 C C . VAL A 1 112 ? 3.709 -7.071 -7.120 1.00 95.56 112 VAL A C 1
ATOM 813 O O . VAL A 1 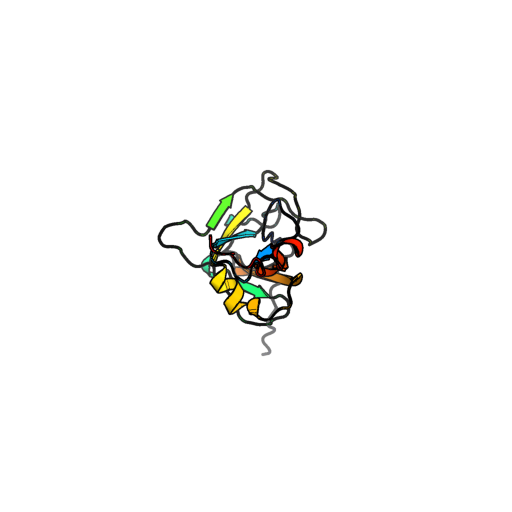112 ? 2.833 -7.198 -7.964 1.00 95.56 112 VAL A O 1
ATOM 816 N N . VAL A 1 113 ? 4.998 -6.977 -7.450 1.00 96.56 113 VAL A N 1
ATOM 817 C CA . VAL A 1 113 ? 5.466 -6.870 -8.841 1.00 96.56 113 VAL A CA 1
ATOM 818 C C . VAL A 1 113 ? 5.005 -8.053 -9.691 1.00 96.56 113 VAL A C 1
ATOM 820 O O . VAL A 1 113 ? 4.531 -7.858 -10.806 1.00 96.56 113 VAL A O 1
ATOM 823 N N . SER A 1 114 ? 5.124 -9.277 -9.169 1.00 96.75 114 SER A N 1
ATOM 824 C CA . SER A 1 114 ? 4.760 -10.480 -9.917 1.00 96.75 114 SER A CA 1
ATOM 825 C C . SER A 1 114 ? 3.251 -10.653 -10.076 1.00 96.75 114 SER A C 1
ATOM 827 O O . SER A 1 114 ? 2.819 -11.060 -11.147 1.00 96.75 114 SER A O 1
ATOM 829 N N . ARG A 1 115 ? 2.450 -10.404 -9.033 1.00 97.44 115 ARG A N 1
ATOM 830 C CA . ARG A 1 115 ? 1.002 -10.664 -9.067 1.00 97.44 115 ARG A CA 1
ATOM 831 C C . ARG A 1 115 ? 0.212 -9.544 -9.725 1.00 97.44 115 ARG A C 1
ATOM 833 O O . ARG A 1 115 ? -0.767 -9.851 -10.384 1.00 97.44 115 ARG A O 1
ATOM 840 N N . LEU A 1 116 ? 0.641 -8.292 -9.579 1.00 97.56 116 LEU A N 1
ATOM 841 C CA . LEU A 1 116 ? 0.031 -7.143 -10.257 1.00 97.56 116 LEU A CA 1
ATOM 842 C C . LEU A 1 116 ? 0.636 -6.940 -11.663 1.00 97.56 116 LEU A C 1
ATOM 844 O O . LEU A 1 116 ? 0.356 -5.948 -12.330 1.00 97.56 116 LEU A O 1
ATOM 848 N N . GLU A 1 117 ? 1.503 -7.856 -12.111 1.00 97.31 117 GLU A N 1
ATOM 849 C CA . GLU A 1 117 ? 2.144 -7.830 -13.434 1.00 97.31 117 GLU A CA 1
ATOM 850 C C . GLU A 1 117 ? 2.892 -6.518 -13.739 1.00 97.31 117 GLU A C 1
ATOM 852 O O . GLU A 1 117 ? 3.037 -6.109 -14.889 1.00 97.31 117 GLU A O 1
ATOM 857 N N . LEU A 1 118 ? 3.435 -5.862 -12.706 1.00 96.19 118 LEU A N 1
ATOM 858 C CA . LEU A 1 118 ? 4.169 -4.598 -12.858 1.00 96.19 118 LEU A CA 1
ATOM 859 C C . LEU A 1 118 ? 5.479 -4.781 -13.635 1.00 96.19 118 LEU A C 1
ATOM 861 O O . LEU A 1 118 ? 6.021 -3.830 -14.188 1.00 96.19 118 LEU A O 1
ATOM 865 N N . GLY A 1 119 ? 5.988 -6.015 -13.693 1.00 94.44 119 GLY A N 1
ATOM 866 C CA . GLY A 1 119 ? 7.176 -6.362 -14.468 1.00 94.44 119 GLY A CA 1
ATOM 867 C C . GLY A 1 119 ? 7.022 -6.115 -15.971 1.00 94.44 119 GLY A C 1
ATOM 868 O O . GLY A 1 119 ? 8.015 -5.802 -16.619 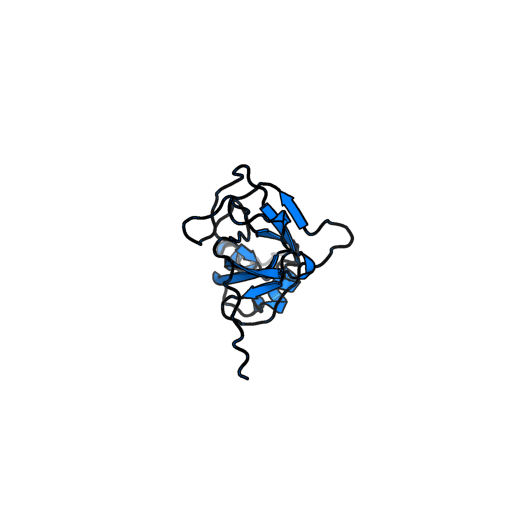1.00 94.44 119 GLY A O 1
ATOM 869 N N . ALA A 1 120 ? 5.800 -6.212 -16.505 1.00 93.12 120 ALA A N 1
ATOM 870 C CA . ALA A 1 120 ? 5.511 -6.068 -17.932 1.00 93.12 120 ALA A CA 1
ATOM 871 C C . ALA A 1 120 ? 5.275 -4.614 -18.374 1.00 93.12 120 ALA A C 1
ATOM 873 O O . ALA A 1 120 ? 5.151 -4.353 -19.566 1.00 93.12 120 ALA A O 1
ATOM 874 N N . LEU A 1 121 ? 5.185 -3.677 -17.428 1.00 94.75 121 LEU A N 1
ATOM 875 C CA . LEU A 1 121 ? 4.966 -2.265 -17.730 1.00 94.75 121 LEU A CA 1
ATOM 876 C C . LEU A 1 121 ? 6.238 -1.616 -18.277 1.00 94.75 121 LEU A C 1
ATOM 878 O O . LEU A 1 121 ? 7.347 -2.019 -17.940 1.00 94.75 121 LEU A O 1
ATOM 882 N N . GLU A 1 122 ? 6.101 -0.581 -19.096 1.00 93.06 122 GLU A N 1
ATOM 883 C CA . GLU A 1 122 ? 7.265 0.191 -19.529 1.00 93.06 122 GLU A CA 1
ATOM 884 C C . GLU A 1 122 ? 7.918 0.929 -18.342 1.00 93.06 122 GLU A C 1
ATOM 886 O O . GLU A 1 122 ? 7.233 1.293 -17.378 1.00 93.06 122 GLU A O 1
ATOM 891 N N . PRO A 1 123 ? 9.242 1.165 -18.379 1.00 90.25 123 PRO A N 1
ATOM 892 C CA . PRO A 1 123 ? 9.911 2.078 -17.459 1.00 90.25 123 PRO A CA 1
ATOM 893 C C . PRO A 1 123 ? 9.166 3.409 -17.290 1.00 90.25 123 PRO A C 1
ATOM 895 O O . PRO A 1 123 ? 8.789 4.047 -18.270 1.00 90.25 123 PRO A O 1
ATOM 898 N N . ASN A 1 124 ? 9.007 3.855 -16.044 1.00 91.75 124 ASN A N 1
ATOM 899 C CA . ASN A 1 124 ? 8.295 5.074 -15.648 1.00 91.75 124 ASN A CA 1
ATOM 900 C C . ASN A 1 124 ? 6.788 5.087 -15.952 1.00 91.75 124 ASN A C 1
ATOM 902 O O . ASN A 1 124 ? 6.167 6.149 -15.897 1.00 91.75 124 ASN A O 1
ATOM 906 N N . ALA A 1 125 ? 6.179 3.933 -16.234 1.00 95.12 125 ALA A N 1
ATOM 907 C CA . ALA A 1 125 ? 4.730 3.840 -16.332 1.00 95.12 125 ALA A CA 1
ATOM 908 C C . ALA A 1 125 ? 4.071 4.158 -14.980 1.00 95.12 125 ALA A C 1
ATOM 910 O O . ALA A 1 125 ? 4.467 3.627 -13.937 1.00 95.12 125 ALA A O 1
ATOM 911 N N . THR A 1 126 ? 3.038 4.997 -15.016 1.00 95.56 126 THR A N 1
ATOM 912 C CA . THR A 1 126 ? 2.172 5.255 -13.865 1.00 95.56 126 THR A CA 1
ATOM 913 C C . THR A 1 126 ? 1.091 4.184 -13.797 1.00 95.56 126 THR A C 1
ATOM 915 O O . THR A 1 126 ? 0.407 3.924 -14.785 1.00 95.56 126 THR A O 1
ATOM 918 N N . VAL A 1 127 ? 0.924 3.581 -12.624 1.00 96.00 127 VAL A N 1
ATOM 919 C CA . VAL A 1 127 ? -0.114 2.596 -12.324 1.00 96.00 127 VAL A CA 1
ATOM 920 C C . VAL A 1 127 ? -0.878 3.028 -11.081 1.00 96.00 127 VAL A C 1
ATOM 922 O O . VAL A 1 127 ? -0.286 3.493 -10.108 1.00 96.00 127 VAL A O 1
ATOM 925 N N . GLU A 1 128 ? -2.193 2.861 -11.109 1.00 95.88 128 GLU A N 1
ATOM 926 C CA . GLU A 1 128 ? -3.043 3.052 -9.941 1.00 95.88 128 GLU A CA 1
ATOM 927 C C . GLU A 1 128 ? -3.254 1.705 -9.240 1.00 95.88 128 GLU A C 1
ATOM 929 O O . GLU A 1 128 ? -3.648 0.705 -9.854 1.00 95.88 128 GLU A O 1
ATOM 934 N N . ILE A 1 129 ? -2.935 1.665 -7.949 1.00 95.88 129 ILE A N 1
ATOM 935 C CA . ILE A 1 129 ? -3.005 0.470 -7.112 1.00 95.88 129 ILE A CA 1
ATOM 936 C C . ILE A 1 129 ? -4.025 0.732 -6.011 1.00 95.88 129 ILE A C 1
ATOM 938 O O . ILE A 1 129 ? -3.936 1.731 -5.302 1.00 95.88 129 ILE A O 1
ATOM 942 N N . CYS A 1 130 ? -4.962 -0.196 -5.844 1.00 96.31 130 CYS A N 1
ATOM 943 C CA . CYS A 1 130 ? -6.034 -0.109 -4.869 1.00 96.31 130 CYS A CA 1
ATOM 944 C C . CYS A 1 130 ? -5.891 -1.185 -3.796 1.00 96.31 130 CYS A C 1
ATOM 946 O O . CYS A 1 130 ? -5.670 -2.365 -4.085 1.00 96.31 130 CYS A O 1
ATOM 948 N N . LEU A 1 131 ? -6.057 -0.769 -2.546 1.00 96.75 131 LEU A N 1
ATOM 949 C CA . LEU A 1 131 ? -6.272 -1.635 -1.405 1.00 96.75 131 LEU A CA 1
ATOM 950 C C . LEU A 1 131 ? -7.774 -1.728 -1.149 1.00 96.75 131 LEU A C 1
ATOM 952 O O . LEU A 1 131 ? -8.440 -0.719 -0.926 1.00 96.75 131 LEU A O 1
ATOM 956 N N . SER A 1 132 ? -8.286 -2.947 -1.141 1.00 96.75 132 SER A N 1
ATOM 957 C CA . SER A 1 132 ? -9.679 -3.252 -0.835 1.00 96.75 132 SER A CA 1
ATOM 958 C C . SER A 1 132 ? -9.774 -4.148 0.392 1.00 96.75 132 SER A C 1
ATOM 960 O O . SER A 1 132 ? -8.807 -4.819 0.763 1.00 96.75 132 SER A O 1
ATOM 962 N N . GLY A 1 133 ? -10.935 -4.137 1.036 1.00 96.06 133 GLY A N 1
ATOM 963 C CA . GLY A 1 133 ? -11.210 -4.980 2.188 1.00 96.06 133 GLY A CA 1
ATOM 964 C C . GLY A 1 133 ? -12.573 -4.692 2.793 1.00 96.06 133 GLY A C 1
ATOM 965 O O . GLY A 1 133 ? -13.438 -4.070 2.174 1.00 96.06 133 GLY A O 1
ATOM 966 N N . GLN A 1 134 ? -12.755 -5.162 4.020 1.00 96.06 134 GLN A N 1
ATOM 967 C CA . GLN A 1 134 ? -13.956 -4.983 4.819 1.00 96.06 134 GLN A CA 1
ATOM 968 C C . GLN A 1 134 ? -13.599 -4.475 6.214 1.00 96.06 134 GLN A C 1
ATOM 970 O O . GLN A 1 134 ? -12.519 -4.749 6.745 1.00 96.06 134 GLN A O 1
ATOM 975 N N . THR A 1 135 ? -14.512 -3.734 6.823 1.00 95.38 135 THR A N 1
ATOM 976 C CA . THR A 1 135 ? -14.499 -3.442 8.254 1.00 95.38 135 THR A CA 1
ATOM 977 C C . THR A 1 135 ? -15.117 -4.598 9.047 1.00 95.38 135 THR A C 1
ATOM 979 O O . THR A 1 135 ? -15.757 -5.490 8.495 1.00 95.38 135 THR A O 1
ATOM 982 N N . THR A 1 136 ? -14.935 -4.616 10.366 1.00 95.69 136 THR A N 1
ATOM 983 C CA . THR A 1 136 ? -15.397 -5.683 11.266 1.00 95.69 136 THR A CA 1
ATOM 984 C C . THR A 1 136 ? -16.919 -5.767 11.373 1.00 95.69 136 THR A C 1
ATOM 986 O O . THR A 1 136 ? -17.434 -6.743 11.908 1.00 95.69 136 THR A O 1
ATOM 989 N N . ASP A 1 137 ? -17.639 -4.758 10.883 1.00 94.06 137 ASP A N 1
ATOM 990 C CA . ASP A 1 137 ? -19.097 -4.764 10.721 1.00 94.06 137 ASP A CA 1
ATOM 991 C C . ASP A 1 137 ? -19.554 -5.284 9.338 1.00 94.06 137 ASP A C 1
ATOM 993 O O . ASP A 1 137 ? -20.753 -5.368 9.082 1.00 94.06 137 ASP A O 1
ATOM 997 N N . GLY A 1 138 ? -18.615 -5.663 8.461 1.00 94.00 138 GLY A N 1
ATOM 998 C CA . GLY A 1 138 ? -18.868 -6.181 7.115 1.00 94.00 138 GLY A CA 1
ATOM 999 C C . GLY A 1 138 ? -18.934 -5.119 6.013 1.00 94.00 138 GLY A C 1
ATOM 1000 O O . GLY A 1 138 ? -19.149 -5.467 4.850 1.00 94.00 138 GLY A O 1
ATOM 1001 N N . THR A 1 139 ? -18.747 -3.833 6.326 1.00 92.62 139 THR A N 1
ATOM 1002 C CA . THR A 1 139 ? -18.772 -2.774 5.305 1.00 92.62 139 THR A CA 1
ATOM 1003 C C . THR A 1 139 ? -17.536 -2.860 4.411 1.00 92.62 139 THR A C 1
ATOM 1005 O O . THR A 1 139 ? -16.405 -2.859 4.886 1.00 92.62 139 THR A O 1
ATOM 1008 N N . SER A 1 140 ? -17.731 -2.944 3.093 1.00 95.12 140 SER A N 1
ATOM 1009 C CA . SER A 1 140 ? -16.617 -2.979 2.136 1.00 95.12 140 SER A CA 1
ATOM 1010 C C . SER A 1 140 ? -16.055 -1.581 1.861 1.00 95.12 140 SER A C 1
ATOM 1012 O O . SER A 1 140 ? -16.803 -0.605 1.777 1.00 95.12 140 SER A O 1
ATOM 1014 N N . PHE A 1 141 ? -14.742 -1.493 1.656 1.00 94.56 141 PHE A N 1
ATOM 1015 C CA . PHE A 1 141 ? -14.059 -0.262 1.257 1.00 94.56 141 PHE A CA 1
ATOM 1016 C C . PHE A 1 141 ? -13.017 -0.527 0.163 1.00 94.56 141 PHE A C 1
ATOM 1018 O O . PHE A 1 141 ? -12.553 -1.656 -0.024 1.00 94.56 141 PHE A O 1
ATOM 1025 N N . SER A 1 142 ? -12.639 0.536 -0.547 1.00 95.06 142 SER A N 1
ATOM 1026 C CA . SER A 1 142 ? -11.531 0.549 -1.502 1.00 95.06 142 SER A CA 1
ATOM 1027 C C . SER A 1 142 ? -10.835 1.903 -1.442 1.00 95.06 142 SER A C 1
ATOM 1029 O O . SER A 1 142 ? -11.508 2.929 -1.427 1.00 95.06 142 SER A O 1
ATOM 1031 N N . ALA A 1 143 ? -9.507 1.897 -1.425 1.00 93.94 143 ALA A N 1
ATOM 1032 C CA . ALA A 1 143 ? -8.669 3.089 -1.389 1.00 93.94 143 ALA A CA 1
ATOM 1033 C C . ALA A 1 143 ? -7.515 2.928 -2.379 1.00 93.94 143 ALA A C 1
ATOM 1035 O O . ALA A 1 143 ? -6.867 1.882 -2.382 1.00 93.94 143 ALA A O 1
ATOM 1036 N N . CYS A 1 144 ? -7.256 3.933 -3.210 1.00 93.81 144 CYS A N 1
ATOM 1037 C CA . CYS A 1 144 ? -6.288 3.842 -4.302 1.00 93.81 144 CYS A CA 1
ATOM 1038 C C . CYS A 1 144 ? -5.213 4.919 -4.193 1.00 93.81 144 CYS A C 1
ATOM 1040 O O . CYS A 1 144 ? -5.446 5.980 -3.621 1.00 93.81 144 CYS A O 1
ATOM 1042 N N . ASP A 1 145 ? -4.041 4.624 -4.747 1.00 93.88 145 ASP A N 1
ATOM 1043 C CA . ASP A 1 145 ? -2.946 5.575 -4.894 1.00 93.88 145 ASP A CA 1
ATOM 1044 C C . ASP A 1 145 ? -2.135 5.258 -6.159 1.00 93.88 145 ASP A C 1
ATOM 1046 O O . ASP A 1 145 ? -2.130 4.131 -6.669 1.00 93.88 145 ASP A O 1
ATOM 1050 N N . HIS A 1 146 ? -1.439 6.264 -6.675 1.00 93.31 146 HIS A N 1
ATOM 1051 C CA . HIS A 1 146 ? -0.644 6.172 -7.889 1.00 93.31 146 HIS A CA 1
ATOM 1052 C C . HIS A 1 146 ? 0.808 5.839 -7.560 1.00 93.31 146 HIS A C 1
ATOM 1054 O O . HIS A 1 146 ? 1.416 6.424 -6.664 1.00 93.31 146 HIS A O 1
ATOM 1060 N N . ALA A 1 147 ? 1.401 4.944 -8.344 1.00 94.06 147 ALA A N 1
ATOM 1061 C CA . ALA A 1 147 ? 2.818 4.636 -8.290 1.00 94.06 147 ALA A CA 1
ATOM 1062 C C . ALA A 1 147 ? 3.450 4.669 -9.679 1.00 94.06 147 ALA A C 1
ATOM 1064 O O . ALA A 1 147 ? 2.844 4.278 -10.671 1.00 94.06 147 ALA A O 1
ATOM 1065 N N . ILE A 1 148 ? 4.702 5.105 -9.734 1.00 95.06 148 ILE A N 1
ATOM 1066 C CA . ILE A 1 148 ? 5.542 5.046 -10.924 1.00 95.06 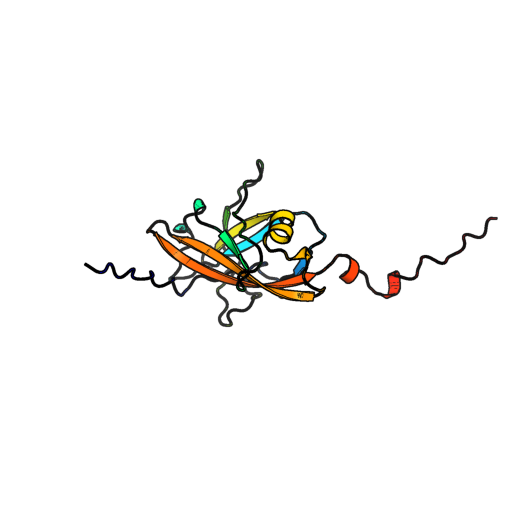148 ILE A CA 1
ATOM 1067 C C . ILE A 1 148 ? 6.407 3.794 -10.814 1.00 95.06 148 ILE A C 1
ATOM 1069 O O . ILE A 1 148 ? 7.164 3.618 -9.851 1.00 95.06 148 ILE A O 1
ATOM 1073 N N . VAL A 1 149 ? 6.294 2.916 -11.806 1.00 95.00 149 VAL A N 1
ATOM 1074 C CA . VAL A 1 149 ? 7.108 1.704 -11.891 1.00 95.00 149 VAL A CA 1
ATOM 1075 C C . VAL A 1 149 ? 8.456 2.049 -12.507 1.00 95.00 149 VAL A C 1
ATOM 1077 O O . VAL A 1 149 ? 8.528 2.580 -13.610 1.00 95.00 149 VAL A O 1
ATOM 1080 N N . THR A 1 150 ? 9.538 1.741 -11.800 1.00 93.38 150 THR A N 1
ATOM 1081 C CA . THR A 1 150 ? 10.911 2.004 -12.249 1.00 93.38 150 THR A CA 1
ATOM 1082 C C . THR A 1 150 ? 11.706 0.711 -12.369 1.00 93.38 150 THR A C 1
ATOM 1084 O O . THR A 1 150 ? 11.410 -0.277 -11.689 1.00 93.38 150 THR A O 1
ATOM 1087 N N . ALA A 1 151 ? 12.733 0.710 -13.217 1.00 86.69 151 ALA A N 1
ATOM 1088 C CA . ALA A 1 151 ? 13.743 -0.339 -13.273 1.00 86.69 151 ALA A CA 1
ATOM 1089 C C . ALA A 1 151 ? 15.075 0.147 -12.678 1.00 86.69 151 ALA A C 1
ATOM 1091 O O . ALA A 1 151 ? 15.374 1.341 -12.647 1.00 86.69 151 ALA A O 1
ATOM 1092 N N . LEU A 1 152 ? 15.914 -0.781 -12.210 1.00 77.62 152 LEU A N 1
ATOM 1093 C CA . LEU A 1 152 ? 17.279 -0.492 -11.752 1.00 77.62 152 LEU A CA 1
ATOM 1094 C C . LEU A 1 152 ? 18.110 0.200 -12.837 1.00 77.62 152 LEU A C 1
ATOM 1096 O O . LEU A 1 152 ? 18.916 1.072 -12.514 1.00 77.62 152 LEU A O 1
ATOM 1100 N N . SER A 1 153 ? 17.879 -0.139 -14.109 1.00 73.81 153 SER A N 1
ATOM 1101 C CA . SER A 1 153 ? 18.501 0.544 -15.245 1.00 73.81 153 SER A CA 1
ATOM 1102 C C . SER A 1 153 ? 18.247 2.049 -15.205 1.00 73.81 153 SER A C 1
ATOM 1104 O O . SER A 1 153 ? 19.153 2.832 -15.480 1.00 73.81 153 SER A O 1
ATOM 1106 N N . ASP A 1 154 ? 17.056 2.476 -14.800 1.00 68.56 154 ASP A N 1
ATOM 1107 C CA . ASP A 1 154 ? 16.618 3.873 -14.891 1.00 68.56 154 ASP A CA 1
ATOM 1108 C C . ASP A 1 154 ? 17.180 4.738 -13.759 1.00 68.56 154 ASP A C 1
ATOM 1110 O O . ASP A 1 154 ? 17.164 5.962 -13.841 1.00 68.56 154 ASP A O 1
ATOM 1114 N N . LEU A 1 155 ? 17.720 4.103 -12.715 1.00 65.88 155 LEU A N 1
ATOM 1115 C CA . LEU A 1 155 ? 18.376 4.775 -11.593 1.00 65.88 155 LEU A CA 1
ATOM 1116 C C . LEU A 1 155 ? 19.880 4.990 -11.825 1.00 65.88 155 LEU A C 1
ATOM 1118 O O . LEU A 1 155 ? 20.528 5.654 -11.017 1.00 65.88 155 LEU A O 1
ATOM 1122 N N . THR A 1 156 ? 20.442 4.450 -12.914 1.00 59.88 156 THR A N 1
ATOM 1123 C CA . THR A 1 156 ? 21.820 4.754 -13.328 1.00 59.88 156 THR A CA 1
ATOM 1124 C C . THR A 1 156 ? 21.835 5.940 -14.293 1.00 59.88 156 THR A C 1
ATOM 1126 O O . THR A 1 156 ? 21.196 5.858 -15.347 1.00 59.88 156 THR A O 1
ATOM 1129 N N . PRO A 1 157 ? 22.558 7.033 -13.977 1.00 59.81 157 PRO A N 1
ATOM 1130 C CA . PRO A 1 157 ? 22.758 8.129 -14.915 1.00 59.81 157 PRO A CA 1
ATOM 1131 C C . PRO A 1 157 ? 23.339 7.598 -16.234 1.00 59.81 157 PRO A C 1
ATOM 1133 O O . PRO A 1 157 ? 24.218 6.728 -16.194 1.00 59.81 157 PRO A O 1
ATOM 1136 N N . PRO A 1 158 ? 22.901 8.111 -17.398 1.00 58.72 158 PRO A N 1
ATOM 1137 C CA . PRO A 1 158 ? 23.399 7.656 -18.697 1.00 58.72 158 PRO A CA 1
ATOM 1138 C C . PRO A 1 158 ? 24.924 7.798 -18.828 1.00 58.72 158 PRO A C 1
ATOM 1140 O O . PRO A 1 158 ? 25.546 6.999 -19.515 1.00 58.72 158 PRO A O 1
ATOM 1143 N N . GLU A 1 159 ? 25.540 8.728 -18.091 1.00 59.56 159 GLU A N 1
ATOM 1144 C CA . GLU A 1 159 ? 26.991 8.968 -18.080 1.00 59.56 159 GLU A CA 1
ATOM 1145 C C . GLU A 1 159 ? 27.835 7.788 -17.559 1.00 59.56 159 GLU A C 1
ATOM 1147 O O . GLU A 1 159 ? 29.035 7.740 -17.813 1.00 59.56 159 GLU A O 1
ATOM 1152 N N . PHE A 1 160 ? 27.235 6.814 -16.864 1.00 56.97 160 PHE A N 1
ATOM 1153 C CA . PHE A 1 160 ? 27.940 5.615 -16.384 1.00 56.97 160 PHE A CA 1
ATOM 1154 C C . PHE A 1 160 ? 27.722 4.373 -17.257 1.00 56.97 160 PHE A C 1
ATOM 1156 O O . PHE A 1 160 ? 28.291 3.323 -16.961 1.00 56.97 160 PHE A O 1
ATOM 1163 N N . ARG A 1 161 ? 26.922 4.463 -18.328 1.00 56.25 161 ARG A N 1
ATOM 1164 C CA . ARG A 1 161 ? 26.610 3.307 -19.186 1.00 56.25 161 ARG A CA 1
ATOM 1165 C C . ARG A 1 161 ? 27.718 2.967 -20.198 1.00 56.25 161 ARG A C 1
ATOM 1167 O O . ARG A 1 161 ? 27.705 1.859 -20.720 1.00 56.25 161 ARG A O 1
ATOM 1174 N N . ASP A 1 162 ? 28.712 3.844 -20.385 1.00 57.09 162 ASP A N 1
ATOM 1175 C CA . ASP A 1 162 ? 29.738 3.719 -21.442 1.00 57.09 162 ASP A CA 1
ATOM 1176 C C . ASP A 1 162 ? 31.174 3.408 -20.945 1.00 57.09 162 ASP A C 1
ATOM 1178 O O . ASP A 1 162 ? 32.134 3.490 -21.711 1.00 57.09 162 ASP A O 1
ATOM 1182 N N . ILE A 1 163 ? 31.380 3.024 -19.676 1.00 58.00 163 ILE A N 1
ATOM 1183 C CA . ILE A 1 163 ? 32.740 2.792 -19.120 1.00 58.00 163 ILE A CA 1
ATOM 1184 C C . ILE A 1 163 ? 33.288 1.370 -19.429 1.00 58.00 163 ILE A C 1
ATOM 1186 O O . ILE A 1 163 ? 34.321 0.964 -18.904 1.00 58.00 163 ILE A O 1
ATOM 1190 N N . GLU A 1 164 ? 32.675 0.595 -20.330 1.00 55.97 164 GLU A N 1
ATOM 1191 C CA . GLU A 1 164 ? 33.179 -0.747 -20.706 1.00 55.97 164 GLU A CA 1
ATOM 1192 C C . GLU A 1 164 ? 34.271 -0.767 -21.798 1.00 55.97 164 GLU A C 1
ATOM 1194 O O . GLU A 1 164 ? 34.727 -1.836 -22.201 1.00 55.97 164 GLU A O 1
ATOM 1199 N N . THR A 1 165 ? 34.800 0.382 -22.227 1.00 57.81 165 THR A N 1
ATOM 1200 C CA . THR A 1 165 ? 35.941 0.437 -23.167 1.00 57.81 165 THR A CA 1
ATOM 1201 C C . THR A 1 165 ? 37.151 1.180 -22.608 1.00 57.81 165 THR A C 1
ATOM 1203 O O . THR A 1 165 ? 37.634 2.142 -23.196 1.00 57.81 165 THR A O 1
ATOM 1206 N N . PHE A 1 166 ? 37.711 0.702 -21.495 1.00 55.53 166 PHE A N 1
ATOM 1207 C CA . PHE A 1 166 ? 39.122 0.961 -21.190 1.00 55.53 166 PHE A CA 1
ATOM 1208 C C . PHE A 1 166 ? 39.931 -0.322 -21.406 1.00 55.53 166 PHE A C 1
ATOM 1210 O O . PHE A 1 166 ? 39.873 -1.231 -20.575 1.00 55.53 166 PHE A O 1
ATOM 1217 N N . PRO A 1 167 ? 40.696 -0.440 -22.511 1.00 62.53 167 PRO A N 1
ATOM 1218 C CA . PRO A 1 167 ? 41.637 -1.535 -22.656 1.00 62.53 167 PRO A CA 1
ATOM 1219 C C . PRO A 1 167 ? 42.706 -1.366 -21.577 1.00 62.53 167 PRO A C 1
ATOM 1221 O O . PRO A 1 167 ? 43.510 -0.433 -21.622 1.00 62.53 167 PRO A O 1
ATOM 1224 N N . PHE A 1 168 ? 42.716 -2.264 -20.592 1.00 55.66 168 PHE A N 1
ATOM 1225 C CA . PHE A 1 168 ? 43.825 -2.387 -19.654 1.00 55.66 168 PHE A CA 1
ATOM 1226 C C . PHE A 1 168 ? 45.088 -2.748 -20.443 1.00 55.66 168 PHE A C 1
ATOM 1228 O O . PHE A 1 168 ? 45.363 -3.910 -20.749 1.00 55.66 168 PHE A O 1
ATOM 1235 N N . GLY A 1 169 ? 45.848 -1.716 -20.806 1.00 60.56 169 GLY A N 1
ATOM 1236 C CA . GLY A 1 169 ? 47.196 -1.844 -21.325 1.00 60.56 169 GLY A CA 1
ATOM 1237 C C . GLY A 1 169 ? 48.066 -2.492 -20.258 1.00 60.56 169 GLY A C 1
ATOM 1238 O O . GLY A 1 169 ? 48.337 -1.894 -19.220 1.00 60.56 169 GLY A O 1
ATOM 1239 N N . ARG A 1 170 ? 48.487 -3.730 -20.522 1.00 58.69 170 ARG A N 1
ATOM 1240 C CA . ARG A 1 170 ? 49.504 -4.432 -19.739 1.00 58.69 170 ARG A CA 1
ATOM 1241 C C . ARG A 1 170 ? 50.795 -3.607 -19.740 1.00 58.69 170 ARG A C 1
ATOM 1243 O O . ARG A 1 170 ? 51.305 -3.279 -20.813 1.00 58.69 170 ARG A O 1
ATOM 1250 N N . ARG A 1 171 ? 51.334 -3.330 -18.557 1.00 63.25 171 ARG A N 1
ATOM 1251 C CA . ARG A 1 171 ? 52.769 -3.137 -18.333 1.00 63.25 171 ARG A CA 1
ATOM 1252 C C . ARG A 1 171 ? 53.171 -3.953 -17.122 1.00 63.25 171 ARG A C 1
ATOM 1254 O O . ARG A 1 171 ? 52.378 -3.961 -16.157 1.00 63.25 171 ARG A O 1
#